Protein AF-A0A917DJQ7-F1 (afdb_monomer)

Radius of gyration: 20.18 Å; Cα contacts (8 Å, |Δi|>4): 95; chains: 1; bounding box: 44×19×58 Å

Organism: NCBI:txid1776957

Sequence (82 aa):
MTHHPIRDLEIWTYLGTHGALAYFEDGNAFPTFFRGTTMAEARDKAEAFRAKVIAENEASFIARTEAAAKAAAKRAAKARAA

Structure (mmCIF, N/CA/C/O backbone):
data_AF-A0A917DJQ7-F1
#
_entry.id   AF-A0A917DJQ7-F1
#
loop_
_atom_site.group_PDB
_atom_site.id
_atom_site.type_symbol
_atom_site.label_atom_id
_atom_site.label_alt_id
_atom_site.label_comp_id
_atom_site.label_asym_id
_atom_site.label_entity_id
_atom_site.label_seq_id
_atom_site.pdbx_PDB_ins_code
_atom_site.Cartn_x
_atom_site.Cartn_y
_atom_site.Cartn_z
_atom_site.occupancy
_atom_site.B_iso_or_equiv
_atom_site.auth_seq_id
_atom_site.auth_comp_id
_atom_site.auth_asym_id
_atom_site.auth_atom_id
_atom_site.pdbx_PDB_model_num
ATOM 1 N N . MET A 1 1 ? 15.129 -1.899 -5.916 1.00 56.81 1 MET A N 1
ATOM 2 C CA . MET A 1 1 ? 13.664 -1.746 -5.811 1.00 56.81 1 MET A CA 1
ATOM 3 C C . MET A 1 1 ? 13.402 -0.355 -5.283 1.00 56.81 1 MET A C 1
ATOM 5 O O . MET A 1 1 ? 14.021 0.016 -4.295 1.00 56.81 1 MET A O 1
ATOM 9 N N . THR A 1 2 ? 12.594 0.442 -5.973 1.00 65.44 2 THR A N 1
ATOM 10 C CA . THR A 1 2 ? 12.167 1.746 -5.457 1.00 65.44 2 THR A CA 1
ATOM 11 C C . THR A 1 2 ? 11.340 1.515 -4.200 1.00 65.44 2 THR A C 1
ATOM 13 O O . THR A 1 2 ? 10.278 0.902 -4.255 1.00 65.44 2 THR A O 1
ATOM 16 N N . HIS A 1 3 ? 11.869 1.936 -3.055 1.00 78.50 3 HIS A N 1
ATOM 17 C CA . HIS A 1 3 ? 11.165 1.868 -1.782 1.00 78.50 3 HIS A CA 1
ATOM 18 C C . HIS A 1 3 ? 9.988 2.847 -1.821 1.00 78.50 3 HIS A C 1
ATOM 20 O O . HIS A 1 3 ? 10.189 4.039 -2.045 1.00 78.50 3 HIS A O 1
ATOM 26 N N . HIS A 1 4 ? 8.757 2.343 -1.701 1.00 83.19 4 HIS A N 1
ATOM 27 C CA . HIS A 1 4 ? 7.566 3.190 -1.758 1.00 83.19 4 HIS A CA 1
ATOM 28 C C . HIS A 1 4 ? 7.335 3.869 -0.396 1.00 83.19 4 HIS A C 1
ATOM 30 O O . HIS A 1 4 ? 7.273 3.151 0.601 1.00 83.19 4 HIS A O 1
ATOM 36 N N . PRO A 1 5 ? 7.112 5.196 -0.328 1.00 86.25 5 PRO A N 1
ATOM 37 C CA . PRO A 1 5 ? 7.034 5.942 0.937 1.00 86.25 5 PRO A CA 1
ATOM 38 C C . PRO A 1 5 ? 5.931 5.447 1.884 1.00 86.25 5 PRO A C 1
ATOM 40 O O . PRO A 1 5 ? 6.113 5.436 3.093 1.00 86.25 5 PRO A O 1
ATOM 43 N N . ILE A 1 6 ? 4.816 4.931 1.346 1.00 89.31 6 ILE A N 1
ATOM 44 C CA . ILE A 1 6 ? 3.720 4.337 2.143 1.00 89.31 6 ILE A CA 1
ATOM 45 C C . ILE A 1 6 ? 4.151 3.161 3.046 1.00 89.31 6 ILE A C 1
ATOM 47 O O . ILE A 1 6 ? 3.393 2.774 3.935 1.00 89.31 6 ILE A O 1
ATOM 51 N N . ARG A 1 7 ? 5.329 2.561 2.802 1.00 89.50 7 ARG A N 1
ATOM 52 C CA . ARG A 1 7 ? 5.886 1.470 3.616 1.00 89.50 7 ARG A CA 1
ATOM 53 C C . ARG A 1 7 ? 6.245 1.926 5.023 1.00 89.50 7 ARG A C 1
ATOM 55 O O . ARG A 1 7 ? 6.036 1.157 5.957 1.00 89.50 7 ARG A O 1
ATOM 62 N N . ASP A 1 8 ? 6.746 3.150 5.143 1.00 89.75 8 ASP A N 1
ATOM 63 C CA . ASP A 1 8 ? 7.320 3.664 6.388 1.00 89.75 8 ASP A CA 1
ATOM 64 C C . ASP A 1 8 ? 6.310 4.464 7.209 1.00 89.75 8 ASP A C 1
ATOM 66 O O . ASP A 1 8 ? 6.539 4.722 8.386 1.00 89.75 8 ASP A O 1
ATOM 70 N N . LEU A 1 9 ? 5.184 4.848 6.603 1.00 90.56 9 LEU A N 1
ATOM 71 C CA . LEU A 1 9 ? 4.151 5.604 7.300 1.00 90.56 9 LEU A CA 1
ATOM 72 C C . LEU A 1 9 ? 3.550 4.763 8.426 1.00 90.56 9 LEU A C 1
ATOM 74 O O . LEU A 1 9 ? 3.264 3.577 8.257 1.00 90.56 9 LEU A O 1
ATOM 78 N N . GLU A 1 10 ? 3.300 5.367 9.577 1.00 93.00 10 GLU A N 1
ATOM 79 C CA . GLU A 1 10 ? 2.552 4.710 10.647 1.00 93.00 10 GLU A CA 1
ATOM 80 C C . GLU A 1 10 ? 1.054 4.666 10.302 1.00 93.00 10 GLU A C 1
ATOM 82 O O . GLU A 1 10 ? 0.558 5.535 9.588 1.00 93.00 10 GLU A O 1
ATOM 87 N N . ILE A 1 11 ? 0.320 3.651 10.769 1.00 93.75 11 ILE A N 1
ATOM 88 C CA . ILE A 1 11 ? -1.147 3.622 10.651 1.00 93.75 11 ILE A CA 1
ATOM 89 C C . ILE A 1 11 ? -1.728 4.040 11.990 1.00 93.75 11 ILE A C 1
ATOM 91 O O . ILE A 1 11 ? -1.645 3.297 12.968 1.00 93.75 11 ILE A O 1
ATOM 95 N N . TRP A 1 12 ? -2.364 5.202 12.002 1.00 94.12 12 TRP A N 1
ATOM 96 C CA . TRP A 1 12 ? -3.094 5.701 13.152 1.00 94.12 12 TRP A CA 1
ATOM 97 C C . TRP A 1 12 ? -4.537 5.236 13.081 1.00 94.12 12 TRP A C 1
ATOM 99 O O . TRP A 1 12 ? -5.145 5.215 12.010 1.00 94.12 12 TRP A O 1
ATOM 109 N N . THR A 1 13 ? -5.088 4.858 14.230 1.00 94.06 13 THR A N 1
ATOM 110 C CA . THR A 1 13 ? -6.483 4.434 14.356 1.00 94.06 13 THR A CA 1
ATOM 111 C C . THR A 1 13 ? -7.197 5.247 15.417 1.00 94.06 13 THR A C 1
ATOM 113 O O . THR A 1 13 ? -6.659 5.473 16.498 1.00 94.06 13 THR A O 1
ATOM 116 N N . TYR A 1 14 ? -8.438 5.614 15.135 1.00 93.44 14 TYR A N 1
ATOM 117 C CA . TYR A 1 14 ? -9.322 6.319 16.050 1.00 93.44 14 TYR A CA 1
ATOM 118 C C . TYR A 1 14 ? -10.666 5.594 16.126 1.00 93.44 14 TYR A C 1
ATOM 120 O O . TYR A 1 14 ? -11.230 5.233 15.095 1.00 93.44 14 TYR A O 1
ATOM 128 N N . LEU A 1 15 ? -11.192 5.394 17.337 1.00 95.50 15 LEU A N 1
ATOM 129 C CA . LEU A 1 15 ? -12.546 4.888 17.559 1.00 95.50 15 LEU A CA 1
ATOM 130 C C . LEU A 1 15 ? -13.457 6.049 17.962 1.00 95.50 15 LEU A C 1
ATOM 132 O O . LEU A 1 15 ? -13.225 6.701 18.977 1.00 95.50 15 LEU A O 1
ATOM 136 N N . GLY A 1 16 ? -14.498 6.285 17.172 1.00 92.19 16 GLY A N 1
ATOM 137 C CA . GLY A 1 16 ? -15.537 7.270 17.445 1.00 92.19 16 GLY A CA 1
ATOM 138 C C . GLY A 1 16 ? -16.899 6.626 17.699 1.00 92.19 16 GLY A C 1
ATOM 139 O O . GLY A 1 16 ? -17.064 5.407 17.693 1.00 92.19 16 GLY A O 1
ATOM 140 N N . THR A 1 17 ? -17.915 7.471 17.865 1.00 91.94 17 THR A N 1
ATOM 141 C CA . THR A 1 17 ? -19.312 7.065 18.109 1.00 91.94 17 THR A CA 1
ATOM 142 C C . THR A 1 17 ? -19.940 6.269 16.963 1.00 91.94 17 THR A C 1
ATOM 144 O O . THR A 1 17 ? -20.881 5.515 17.185 1.00 91.94 17 THR A O 1
ATOM 147 N N . HIS A 1 18 ? -19.428 6.426 15.741 1.00 90.06 18 HIS A N 1
ATOM 148 C CA . HIS A 1 18 ? -19.950 5.785 14.529 1.00 90.06 18 HIS A CA 1
ATOM 149 C C . HIS A 1 18 ? -19.068 4.638 14.011 1.00 90.06 18 HIS A C 1
ATOM 151 O O . HIS A 1 18 ? -19.260 4.180 12.885 1.00 90.06 18 HIS A O 1
ATOM 157 N N . GLY A 1 19 ? -18.099 4.187 14.810 1.00 94.00 19 GLY A N 1
ATOM 158 C CA . GLY A 1 19 ? -17.132 3.159 14.432 1.00 94.00 19 GLY A CA 1
ATOM 159 C C . GLY A 1 19 ? -15.706 3.693 14.417 1.00 94.00 19 GLY A C 1
ATOM 160 O O . GLY A 1 19 ? -15.395 4.715 15.027 1.00 94.00 19 GLY A O 1
ATOM 161 N N . 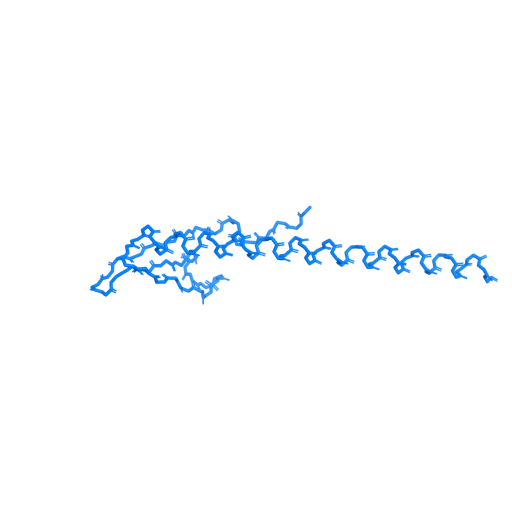ALA A 1 20 ? -14.823 2.983 13.730 1.00 96.06 20 ALA A N 1
ATOM 162 C CA . ALA A 1 20 ? -13.403 3.270 13.692 1.00 96.06 20 ALA A CA 1
ATOM 163 C C . ALA A 1 20 ? -12.945 3.855 12.354 1.00 96.06 20 ALA A C 1
ATOM 165 O O . ALA A 1 20 ? -13.502 3.578 11.288 1.00 96.06 20 ALA A O 1
ATOM 166 N N . LEU A 1 21 ? -11.879 4.637 12.433 1.00 94.75 21 LEU A N 1
ATOM 167 C CA . LEU A 1 21 ? -11.183 5.263 11.325 1.00 94.75 21 LEU A CA 1
ATOM 168 C C . LEU A 1 21 ? -9.701 4.883 11.405 1.00 94.75 21 LEU A C 1
ATOM 170 O O . LEU A 1 21 ? -9.137 4.882 12.496 1.00 94.75 21 LEU A O 1
ATOM 174 N N . ALA A 1 22 ? -9.069 4.604 10.272 1.00 95.19 22 ALA A N 1
ATOM 175 C CA . ALA A 1 22 ? -7.625 4.465 10.152 1.00 95.19 22 ALA A CA 1
ATOM 176 C C . ALA A 1 22 ? -7.086 5.363 9.036 1.00 95.19 22 ALA A C 1
ATOM 178 O O . ALA A 1 22 ? -7.781 5.601 8.044 1.00 95.19 22 ALA A O 1
ATOM 179 N N . TYR A 1 23 ? -5.868 5.867 9.196 1.00 93.38 23 TYR A N 1
ATOM 180 C CA . TYR A 1 23 ? -5.186 6.733 8.232 1.00 93.38 23 TYR A CA 1
ATOM 181 C C . TYR A 1 23 ? -3.667 6.615 8.381 1.00 93.38 23 TYR A C 1
ATOM 183 O O . TYR A 1 23 ? -3.173 6.080 9.374 1.00 93.38 23 TYR A O 1
ATOM 191 N N . PHE A 1 24 ? -2.927 7.070 7.370 1.00 93.12 24 PHE A N 1
ATOM 192 C CA . PHE A 1 24 ? -1.466 7.030 7.378 1.00 93.12 24 PHE A CA 1
ATOM 193 C C . PHE A 1 24 ? -0.885 8.323 7.954 1.00 93.12 24 PHE A C 1
ATOM 195 O O . PHE A 1 24 ? -1.202 9.402 7.457 1.00 93.12 24 PHE A O 1
ATOM 202 N N . GLU A 1 25 ? -0.012 8.188 8.952 1.00 88.00 25 GLU A N 1
ATOM 203 C CA . GLU A 1 25 ? 0.676 9.279 9.651 1.00 88.00 25 GLU A CA 1
ATOM 204 C C . GLU A 1 25 ? -0.303 10.380 10.098 1.00 88.00 25 GLU A C 1
ATOM 206 O O . GLU A 1 25 ? -1.241 10.094 10.835 1.00 88.00 25 GLU A O 1
ATOM 211 N N . ASP A 1 26 ? -0.124 11.619 9.647 1.00 78.88 26 ASP A N 1
ATOM 212 C CA . ASP A 1 26 ? -0.984 12.768 9.940 1.00 78.88 26 ASP A CA 1
ATOM 213 C C . ASP A 1 26 ? -2.117 12.956 8.909 1.00 78.88 26 ASP A C 1
ATOM 215 O O . ASP A 1 26 ? -2.916 13.886 9.014 1.00 78.88 26 ASP A O 1
ATOM 219 N N . GLY A 1 27 ? -2.198 12.078 7.905 1.00 73.44 27 GLY A N 1
ATOM 220 C CA . GLY A 1 27 ? -3.136 12.171 6.788 1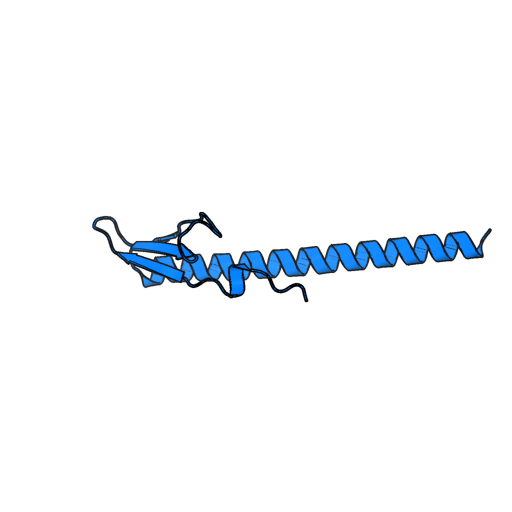.00 73.44 27 GLY A CA 1
ATOM 221 C C . GLY A 1 27 ? -2.722 13.145 5.677 1.00 73.44 27 GLY A C 1
ATOM 222 O O . GLY A 1 27 ? -3.419 13.205 4.665 1.00 73.44 27 GLY A O 1
ATOM 223 N N . ASN A 1 28 ? -1.602 13.868 5.797 1.00 74.56 28 ASN A N 1
ATOM 224 C CA . ASN A 1 28 ? -1.119 14.782 4.754 1.00 74.56 28 ASN A CA 1
ATOM 225 C C . ASN A 1 28 ? -0.310 14.050 3.681 1.00 74.56 28 ASN A C 1
ATOM 227 O O . ASN A 1 28 ? -0.459 14.335 2.493 1.00 74.56 28 ASN A O 1
ATOM 231 N N . ALA A 1 29 ? 0.521 13.082 4.083 1.00 74.12 29 ALA A N 1
ATOM 232 C CA . ALA A 1 29 ? 1.322 12.295 3.144 1.00 74.12 29 ALA A CA 1
ATOM 233 C C . ALA A 1 29 ? 0.445 11.412 2.238 1.00 74.12 29 ALA A C 1
ATOM 235 O O . ALA A 1 29 ? 0.708 11.275 1.043 1.00 74.12 29 ALA A O 1
ATOM 236 N N . PHE A 1 30 ? -0.616 10.831 2.807 1.00 80.94 30 PHE A N 1
ATOM 237 C CA . PHE A 1 30 ? -1.612 10.027 2.102 1.00 80.94 30 PHE A CA 1
ATOM 238 C C . PHE A 1 30 ? -3.011 10.324 2.668 1.00 80.94 30 PHE A C 1
ATOM 240 O O . PHE A 1 30 ? -3.405 9.691 3.650 1.00 80.94 30 PHE A O 1
ATOM 247 N N . PRO A 1 31 ? -3.793 11.232 2.044 1.00 84.31 31 PRO A N 1
ATOM 248 C CA . PRO A 1 31 ? -5.118 11.644 2.521 1.00 84.31 31 PRO A CA 1
ATOM 249 C C . PRO A 1 31 ? -6.189 10.593 2.194 1.00 84.31 31 PRO A C 1
ATOM 251 O O . PRO A 1 31 ? -7.176 10.852 1.508 1.00 84.31 31 PRO A O 1
ATOM 254 N N . THR A 1 32 ? -5.963 9.359 2.640 1.00 88.88 32 THR A N 1
ATOM 255 C CA . THR A 1 32 ? -6.885 8.233 2.491 1.00 88.88 32 THR A CA 1
ATOM 256 C C . THR A 1 32 ? -7.301 7.753 3.870 1.00 88.88 32 THR A C 1
ATOM 258 O O . THR A 1 32 ? -6.460 7.431 4.708 1.00 88.88 32 THR A O 1
ATOM 261 N N . PHE A 1 33 ? -8.612 7.688 4.086 1.00 92.12 33 PHE A N 1
ATOM 262 C CA . PHE A 1 33 ? -9.204 7.263 5.346 1.00 92.12 33 PHE A CA 1
ATOM 263 C C . PHE A 1 33 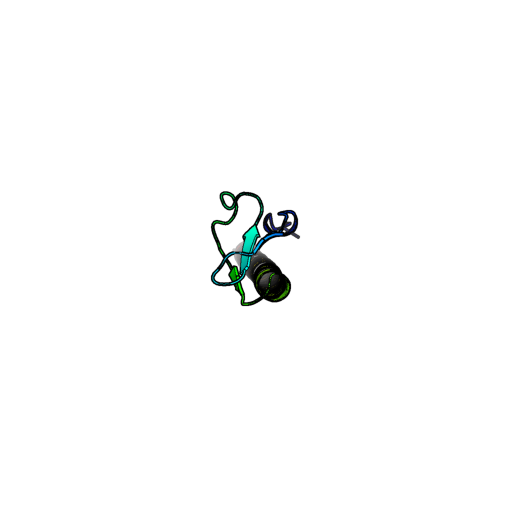? -9.938 5.941 5.161 1.00 92.12 33 PHE A C 1
ATOM 265 O O . PHE A 1 33 ? -10.719 5.772 4.222 1.00 92.12 33 PHE A O 1
ATOM 272 N N . PHE A 1 34 ? -9.737 5.023 6.096 1.00 94.56 34 PHE A N 1
ATOM 273 C CA . PHE A 1 34 ? -10.343 3.699 6.088 1.00 94.56 34 PHE A CA 1
ATOM 274 C C . PHE A 1 34 ? -11.326 3.599 7.241 1.00 94.56 34 PHE A C 1
ATOM 276 O O . PHE A 1 34 ? -10.972 3.850 8.387 1.00 94.56 34 PHE A O 1
ATOM 283 N N . ARG A 1 35 ? -12.578 3.252 6.944 1.00 95.81 35 ARG A N 1
ATOM 284 C CA . ARG A 1 35 ? -13.624 3.088 7.959 1.00 95.81 35 ARG A CA 1
ATOM 285 C C . ARG A 1 35 ? -13.826 1.615 8.286 1.00 95.81 35 ARG A C 1
ATOM 287 O O . ARG A 1 35 ? -13.827 0.775 7.382 1.00 95.81 35 ARG A O 1
ATOM 294 N N . GLY A 1 36 ? -14.065 1.319 9.554 1.00 94.75 36 GLY A N 1
ATOM 295 C CA . GLY A 1 36 ? -14.419 -0.007 10.053 1.00 94.75 36 GLY A CA 1
ATOM 296 C C . GLY A 1 36 ? -15.395 0.091 11.219 1.00 94.75 36 GLY A C 1
ATOM 297 O O . GLY A 1 36 ? -15.593 1.160 11.792 1.00 94.75 36 GLY A O 1
ATOM 298 N N . THR A 1 37 ? -16.015 -1.022 11.581 1.00 95.25 37 THR A N 1
ATOM 299 C CA . THR A 1 37 ? -16.807 -1.126 12.817 1.00 95.25 37 THR A CA 1
ATOM 300 C C . THR A 1 37 ? -15.910 -1.190 14.052 1.00 95.25 37 THR A C 1
ATOM 302 O O . THR A 1 37 ? -16.273 -0.681 15.109 1.00 95.25 37 THR A O 1
ATOM 305 N N . THR A 1 38 ? -14.704 -1.745 13.901 1.00 96.75 38 THR A N 1
ATOM 306 C CA . THR A 1 38 ? -13.675 -1.844 14.942 1.00 96.75 38 THR A CA 1
ATOM 307 C C . THR A 1 38 ? -12.359 -1.229 14.472 1.00 96.75 38 THR A C 1
ATOM 309 O O . THR A 1 38 ? -12.112 -1.113 13.269 1.00 96.75 38 THR A O 1
ATOM 312 N N . MET A 1 39 ? -11.488 -0.852 15.415 1.00 95.81 39 MET A N 1
ATOM 313 C CA . MET A 1 39 ? -10.152 -0.336 15.078 1.00 95.81 39 MET A CA 1
ATOM 314 C C . MET A 1 39 ? -9.327 -1.353 14.290 1.00 95.81 39 MET A C 1
ATOM 316 O O . MET A 1 39 ? -8.631 -0.965 13.358 1.00 95.81 39 MET A O 1
ATOM 320 N N . ALA A 1 40 ? -9.452 -2.641 14.628 1.00 96.19 40 ALA A N 1
ATOM 321 C CA . ALA A 1 40 ? -8.807 -3.725 13.897 1.00 96.19 40 ALA A CA 1
ATOM 322 C C . ALA A 1 40 ? -9.266 -3.748 12.433 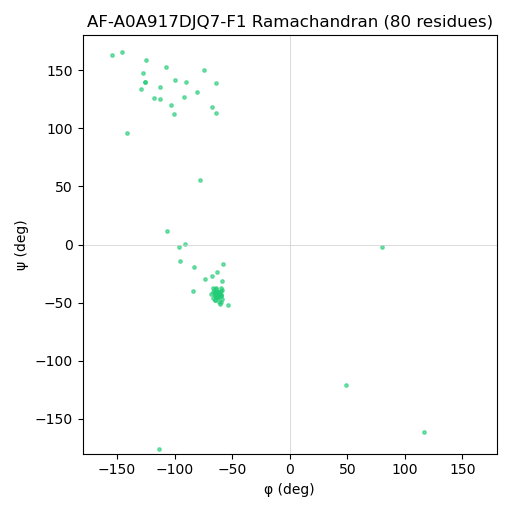1.00 96.19 40 ALA A C 1
ATOM 324 O O . ALA A 1 40 ? -8.440 -3.668 11.538 1.00 96.19 40 ALA A O 1
ATOM 325 N N . GLU A 1 41 ? -10.576 -3.708 12.177 1.00 95.88 41 GLU A N 1
ATOM 326 C CA . GLU A 1 41 ? -11.101 -3.715 10.806 1.00 95.88 41 GLU A CA 1
ATOM 327 C C . GLU A 1 41 ? -10.647 -2.490 9.990 1.00 95.88 41 GLU A C 1
ATOM 329 O O . GLU A 1 41 ? -10.318 -2.601 8.807 1.00 95.88 41 GLU A O 1
ATOM 334 N N . ALA A 1 42 ? -10.630 -1.304 10.608 1.00 96.50 42 ALA A N 1
ATOM 335 C CA . ALA A 1 42 ? -10.154 -0.090 9.947 1.00 96.50 42 ALA A CA 1
ATOM 336 C C . ALA A 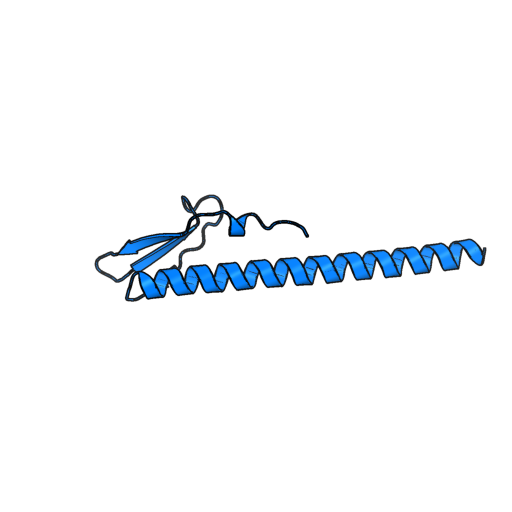1 42 ? -8.653 -0.185 9.617 1.00 96.50 42 ALA A C 1
ATOM 338 O O . ALA A 1 42 ? -8.239 0.185 8.516 1.00 96.50 42 ALA A O 1
ATOM 339 N N . ARG A 1 43 ? -7.856 -0.726 10.546 1.00 96.19 43 ARG A N 1
ATOM 340 C CA . ARG A 1 43 ? -6.423 -0.966 10.362 1.00 96.19 43 ARG A CA 1
ATOM 341 C C . ARG A 1 43 ? -6.152 -1.997 9.272 1.00 96.19 43 ARG A C 1
ATOM 343 O O . ARG A 1 43 ? -5.357 -1.713 8.384 1.00 96.19 43 ARG A O 1
ATOM 350 N N . ASP A 1 44 ? -6.847 -3.130 9.281 1.00 97.06 44 ASP A N 1
ATOM 351 C CA . ASP A 1 44 ? -6.682 -4.196 8.288 1.00 97.06 44 ASP A CA 1
ATOM 352 C C . ASP A 1 44 ? -6.960 -3.679 6.871 1.00 97.06 44 ASP A C 1
ATOM 354 O O . ASP A 1 44 ? -6.233 -3.987 5.926 1.00 97.06 44 ASP A O 1
ATOM 358 N N . LYS A 1 45 ? -7.973 -2.816 6.715 1.00 96.25 45 LYS A N 1
ATOM 359 C CA . LYS A 1 45 ? -8.257 -2.134 5.442 1.00 96.25 45 LYS A CA 1
ATOM 360 C C . LYS A 1 45 ? -7.113 -1.219 5.004 1.00 96.25 45 LYS A C 1
ATOM 362 O O . LYS A 1 45 ? -6.767 -1.212 3.820 1.00 96.25 45 LYS A O 1
ATOM 367 N N . ALA A 1 46 ? -6.522 -0.467 5.932 1.00 95.00 46 ALA A N 1
ATOM 368 C CA . ALA A 1 46 ? -5.364 0.376 5.648 1.00 95.00 46 ALA A CA 1
ATOM 369 C C . ALA A 1 46 ? -4.131 -0.464 5.260 1.00 95.00 46 ALA A C 1
ATOM 371 O O . ALA A 1 46 ? -3.458 -0.158 4.275 1.00 95.00 46 ALA A O 1
ATOM 372 N N . GLU A 1 47 ? -3.864 -1.564 5.968 1.00 95.50 47 GLU A N 1
ATOM 373 C CA . GLU A 1 47 ? -2.761 -2.485 5.658 1.00 95.50 47 GLU A CA 1
ATOM 374 C C . GLU A 1 47 ? -2.955 -3.181 4.301 1.00 95.50 47 GLU A C 1
ATOM 376 O O . GLU A 1 47 ? -2.022 -3.241 3.494 1.00 95.50 47 GLU A O 1
ATOM 381 N N . ALA A 1 48 ? -4.177 -3.618 3.984 1.00 95.94 48 ALA A N 1
ATOM 382 C CA . ALA A 1 48 ? -4.508 -4.194 2.682 1.00 95.94 48 ALA A CA 1
ATOM 383 C C . ALA A 1 48 ? -4.294 -3.188 1.540 1.00 95.94 48 ALA A C 1
ATOM 385 O O . ALA A 1 48 ? -3.735 -3.531 0.493 1.00 95.94 48 ALA A O 1
ATOM 386 N N . PHE A 1 49 ? -4.689 -1.928 1.746 1.00 94.38 49 PHE A N 1
ATOM 387 C CA . PHE A 1 49 ? -4.432 -0.862 0.782 1.00 94.38 49 PHE A CA 1
ATOM 388 C C . PHE A 1 49 ? -2.932 -0.611 0.596 1.00 94.38 49 PHE A C 1
ATOM 390 O O . PHE A 1 49 ? -2.464 -0.544 -0.541 1.00 94.38 49 PHE A O 1
ATOM 397 N N . ARG A 1 50 ? -2.161 -0.540 1.691 1.00 93.62 50 ARG A N 1
ATOM 398 C CA . ARG A 1 50 ? -0.696 -0.419 1.646 1.00 93.62 50 ARG A CA 1
ATOM 399 C C . ARG A 1 50 ? -0.077 -1.528 0.800 1.00 93.62 50 ARG A C 1
ATOM 401 O O . ARG A 1 50 ? 0.700 -1.233 -0.106 1.00 93.62 50 ARG A O 1
ATOM 408 N N . ALA A 1 51 ? -0.424 -2.783 1.079 1.00 93.94 51 ALA A N 1
ATOM 409 C CA . ALA A 1 51 ? 0.111 -3.934 0.357 1.00 93.94 51 ALA A CA 1
ATOM 410 C C . ALA A 1 51 ? -0.213 -3.860 -1.143 1.00 93.94 51 ALA A C 1
ATOM 412 O O . ALA A 1 51 ? 0.672 -4.053 -1.979 1.00 93.94 51 ALA A O 1
ATOM 413 N N . LYS A 1 52 ? -1.456 -3.497 -1.484 1.00 93.50 52 LYS A N 1
ATOM 414 C CA . LYS A 1 52 ? -1.896 -3.321 -2.871 1.00 93.50 52 LYS A CA 1
ATOM 415 C C . LYS A 1 52 ? -1.095 -2.240 -3.602 1.00 93.50 52 LYS A C 1
ATOM 417 O O . LYS A 1 52 ? -0.567 -2.509 -4.676 1.00 93.50 52 LYS A O 1
ATOM 422 N N . VAL A 1 53 ? -0.965 -1.047 -3.019 1.00 91.56 53 VAL A N 1
ATOM 423 C CA . VAL A 1 53 ? -0.242 0.081 -3.639 1.00 91.56 53 VAL A CA 1
ATOM 424 C C . VAL A 1 53 ? 1.228 -0.261 -3.869 1.00 91.56 53 VAL A C 1
ATOM 426 O O . VAL A 1 53 ? 1.787 0.050 -4.920 1.00 91.56 53 VAL A O 1
ATOM 429 N N . ILE A 1 54 ? 1.855 -0.932 -2.903 1.00 91.12 54 ILE A N 1
ATOM 430 C CA . ILE A 1 54 ? 3.237 -1.394 -3.035 1.00 91.12 54 ILE A CA 1
ATOM 431 C C . ILE A 1 54 ? 3.365 -2.372 -4.207 1.00 91.12 54 ILE A C 1
ATOM 433 O O . ILE A 1 54 ? 4.235 -2.183 -5.056 1.00 91.12 54 ILE A O 1
ATOM 437 N N . ALA A 1 55 ? 2.492 -3.379 -4.276 1.00 91.06 55 ALA A N 1
ATOM 438 C CA . ALA A 1 55 ? 2.523 -4.377 -5.341 1.00 91.06 55 ALA A CA 1
ATOM 439 C C . ALA A 1 55 ? 2.291 -3.750 -6.727 1.00 91.06 55 ALA A C 1
ATOM 441 O O . ALA A 1 55 ? 3.006 -4.060 -7.680 1.00 91.06 55 ALA A O 1
ATOM 442 N N . GLU A 1 56 ? 1.340 -2.820 -6.844 1.00 90.12 56 GLU A N 1
ATOM 443 C CA . GLU A 1 56 ? 1.069 -2.090 -8.088 1.00 90.12 56 GLU A CA 1
ATOM 444 C C . GLU A 1 56 ? 2.254 -1.213 -8.517 1.00 90.12 56 GLU A C 1
ATOM 446 O O . GLU A 1 56 ? 2.566 -1.128 -9.712 1.00 90.12 56 GLU A O 1
ATOM 451 N N . ASN A 1 57 ? 2.951 -0.587 -7.562 1.00 88.69 57 ASN A N 1
ATOM 452 C CA . ASN A 1 57 ? 4.153 0.193 -7.847 1.00 88.69 57 ASN A CA 1
ATOM 453 C C . ASN A 1 57 ? 5.297 -0.696 -8.349 1.00 88.69 57 ASN A C 1
ATOM 455 O O . A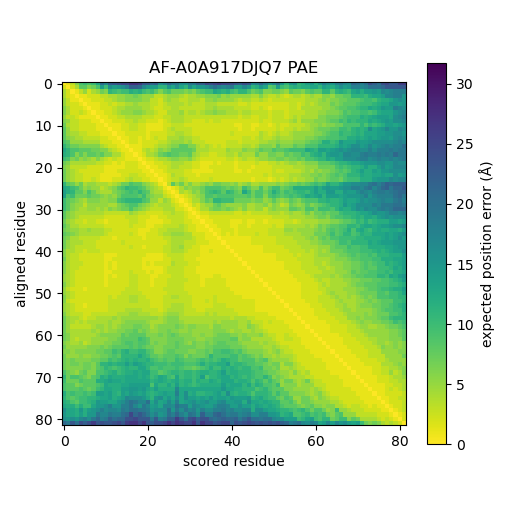SN A 1 57 ? 5.925 -0.372 -9.359 1.00 88.69 57 ASN A O 1
ATOM 459 N N . GLU A 1 58 ? 5.534 -1.831 -7.690 1.00 88.44 58 GLU A N 1
ATOM 460 C CA . GLU A 1 58 ? 6.567 -2.789 -8.091 1.00 88.44 58 GLU A CA 1
ATOM 461 C C . GLU A 1 58 ? 6.284 -3.371 -9.480 1.00 88.44 58 GLU A C 1
ATOM 463 O O . GLU A 1 58 ? 7.171 -3.368 -10.337 1.00 88.44 58 GLU A O 1
ATOM 468 N N . ALA A 1 59 ? 5.038 -3.770 -9.751 1.00 86.94 59 ALA A N 1
ATOM 469 C CA . ALA A 1 59 ? 4.620 -4.237 -11.072 1.00 86.94 59 ALA A CA 1
ATOM 470 C C . ALA A 1 59 ? 4.813 -3.155 -12.149 1.00 86.94 59 ALA A C 1
ATOM 472 O O . ALA A 1 59 ? 5.349 -3.423 -13.227 1.00 86.94 59 ALA A O 1
ATOM 473 N N . SER A 1 60 ? 4.440 -1.908 -11.843 1.00 87.00 60 SER A N 1
ATOM 474 C CA . SER A 1 60 ? 4.625 -0.771 -12.753 1.00 87.00 60 SER A CA 1
ATOM 475 C C . SER A 1 60 ? 6.102 -0.476 -13.023 1.00 87.00 60 SER A C 1
ATOM 477 O O . SER A 1 60 ? 6.472 -0.143 -14.152 1.00 87.00 60 SER A O 1
ATOM 479 N N . PHE A 1 61 ? 6.959 -0.595 -12.007 1.00 85.06 61 PHE A N 1
ATOM 480 C CA . PHE A 1 61 ? 8.400 -0.414 -12.149 1.00 85.06 61 PHE A CA 1
ATOM 481 C C . PHE A 1 61 ? 9.006 -1.486 -13.061 1.00 85.06 61 PHE A C 1
ATOM 483 O O . PHE A 1 61 ? 9.726 -1.135 -13.996 1.00 85.06 61 PHE A O 1
ATOM 490 N N . ILE A 1 62 ? 8.659 -2.760 -12.844 1.00 85.88 62 ILE A N 1
ATOM 491 C CA . ILE A 1 62 ? 9.108 -3.889 -13.677 1.00 85.88 62 ILE A CA 1
ATOM 492 C C . ILE A 1 62 ? 8.671 -3.692 -15.135 1.00 85.88 62 ILE A C 1
ATOM 494 O O . ILE A 1 62 ? 9.486 -3.787 -16.051 1.00 85.88 62 ILE A O 1
ATOM 498 N N . ALA A 1 63 ? 7.410 -3.325 -15.369 1.00 88.12 63 ALA A N 1
ATOM 499 C CA . ALA A 1 63 ? 6.915 -3.083 -16.723 1.00 88.12 63 ALA A CA 1
ATOM 500 C C . ALA A 1 63 ? 7.696 -1.963 -17.440 1.00 88.12 63 ALA A C 1
ATOM 502 O O . ALA A 1 63 ? 8.021 -2.072 -18.627 1.00 88.12 63 ALA A O 1
ATOM 503 N N . ARG A 1 64 ? 8.041 -0.885 -16.720 1.00 87.69 64 ARG A N 1
ATOM 504 C CA . ARG A 1 64 ? 8.830 0.231 -17.267 1.00 87.69 64 ARG A CA 1
ATOM 505 C C . ARG A 1 64 ? 10.271 -0.170 -17.568 1.00 87.69 64 ARG A C 1
ATOM 507 O O . ARG A 1 64 ? 10.784 0.213 -18.621 1.00 87.69 64 ARG A O 1
ATOM 514 N N . THR A 1 65 ? 10.925 -0.924 -16.685 1.00 88.31 65 THR A N 1
ATOM 515 C CA . THR A 1 65 ? 12.306 -1.378 -16.910 1.00 88.31 65 THR A CA 1
ATOM 516 C C . T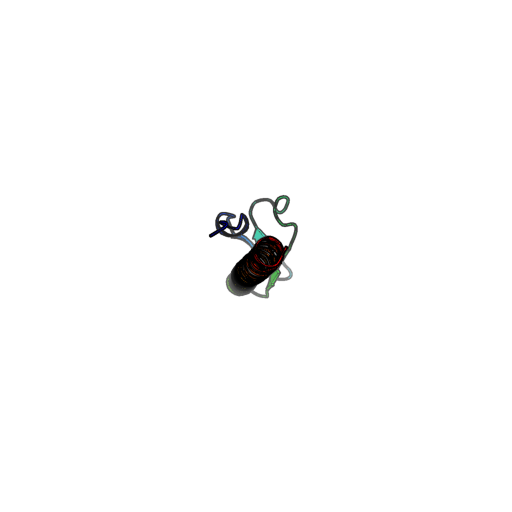HR A 1 65 ? 12.390 -2.356 -18.077 1.00 88.31 65 THR A C 1
ATOM 518 O O . THR A 1 65 ? 13.273 -2.210 -18.923 1.00 88.31 65 THR A O 1
ATOM 521 N N . GLU A 1 66 ? 11.437 -3.280 -18.206 1.00 90.19 66 GLU A N 1
ATOM 522 C CA . GLU A 1 66 ? 11.358 -4.184 -19.358 1.00 90.19 66 GLU A CA 1
ATOM 523 C C . GLU A 1 66 ? 11.114 -3.435 -20.673 1.00 90.19 66 GLU A C 1
ATOM 525 O O . GLU A 1 66 ? 11.772 -3.710 -21.682 1.00 90.19 66 GLU A O 1
ATOM 530 N N . ALA A 1 67 ? 10.197 -2.463 -20.680 1.00 88.75 67 ALA A N 1
ATOM 531 C CA . ALA A 1 67 ? 9.939 -1.636 -21.855 1.00 88.75 67 ALA A CA 1
ATOM 532 C C . ALA A 1 67 ? 11.182 -0.827 -22.263 1.00 88.75 67 ALA A C 1
ATOM 534 O O . ALA A 1 67 ? 11.522 -0.766 -23.449 1.00 88.75 67 ALA A O 1
ATOM 535 N N . ALA A 1 68 ? 11.900 -0.258 -21.289 1.00 89.88 68 ALA A N 1
ATOM 536 C CA . ALA A 1 68 ? 13.145 0.466 -21.524 1.00 89.88 68 ALA A CA 1
ATOM 537 C C . ALA A 1 68 ? 14.247 -0.450 -22.085 1.00 89.88 68 ALA A C 1
ATOM 539 O O . ALA A 1 68 ? 14.908 -0.080 -23.058 1.00 89.88 68 ALA A O 1
ATOM 540 N N . ALA A 1 69 ? 14.402 -1.661 -21.543 1.00 91.06 69 ALA A N 1
ATOM 541 C CA . ALA A 1 69 ? 15.366 -2.647 -22.032 1.00 91.06 69 ALA A CA 1
ATOM 542 C C . ALA A 1 69 ? 15.056 -3.087 -23.474 1.00 91.06 69 ALA A C 1
ATOM 544 O O . ALA A 1 69 ? 15.949 -3.096 -24.326 1.00 91.06 69 ALA A O 1
ATOM 545 N N . LYS A 1 70 ? 13.782 -3.363 -23.790 1.00 90.06 70 LYS A N 1
ATOM 546 C CA . LYS A 1 70 ? 13.337 -3.682 -25.160 1.00 90.06 70 LYS A CA 1
ATOM 547 C C . LYS A 1 70 ? 13.610 -2.526 -26.126 1.00 90.06 70 LYS A C 1
ATOM 549 O O . LYS A 1 70 ? 14.099 -2.747 -27.236 1.00 90.06 70 LYS A O 1
ATOM 554 N N . ALA A 1 71 ? 13.341 -1.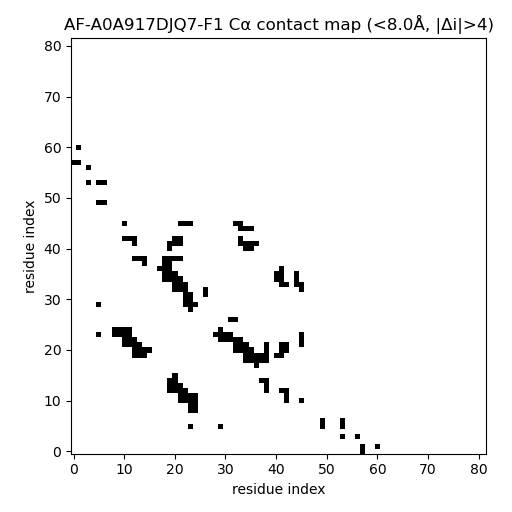288 -25.709 1.00 88.62 71 ALA A N 1
ATOM 555 C CA . ALA A 1 71 ? 13.631 -0.104 -26.513 1.00 88.62 71 ALA A CA 1
ATOM 556 C C . ALA A 1 71 ? 15.141 0.080 -26.749 1.00 88.62 71 ALA A C 1
ATOM 558 O O . ALA A 1 71 ? 15.550 0.383 -27.873 1.00 88.62 71 ALA A O 1
ATOM 559 N N . ALA A 1 72 ? 15.973 -0.143 -25.727 1.00 89.81 72 ALA A N 1
ATOM 560 C CA . ALA A 1 72 ? 17.429 -0.089 -25.838 1.00 89.81 72 ALA A CA 1
ATOM 561 C C . ALA A 1 72 ? 17.966 -1.156 -26.806 1.00 89.81 72 ALA A C 1
ATOM 563 O O . ALA A 1 72 ? 18.735 -0.825 -27.710 1.00 89.81 72 ALA A O 1
ATOM 564 N N . ALA A 1 73 ? 17.492 -2.402 -26.697 1.00 89.12 73 ALA A N 1
ATOM 565 C CA . ALA A 1 73 ? 17.864 -3.487 -27.605 1.00 89.12 73 ALA A CA 1
ATOM 566 C C . ALA A 1 73 ? 17.488 -3.176 -29.065 1.00 89.12 73 ALA A C 1
ATOM 568 O O . ALA A 1 73 ? 18.310 -3.346 -29.966 1.00 89.12 73 ALA A O 1
ATOM 569 N N . LYS A 1 74 ? 16.283 -2.636 -29.306 1.00 90.25 74 LYS A N 1
ATOM 570 C CA . LYS A 1 74 ? 15.842 -2.229 -30.652 1.00 90.25 74 LYS A CA 1
ATOM 571 C C . LYS A 1 74 ? 16.716 -1.115 -31.237 1.00 90.25 74 LYS A C 1
ATOM 573 O O . LYS A 1 74 ? 17.046 -1.157 -32.422 1.00 90.25 74 LYS A O 1
ATOM 578 N N . ARG A 1 75 ? 17.109 -0.127 -30.422 1.00 89.19 75 ARG A N 1
ATOM 579 C CA . ARG A 1 75 ? 18.028 0.947 -30.844 1.00 89.19 75 ARG A CA 1
ATOM 580 C C . ARG A 1 75 ? 19.417 0.401 -31.174 1.00 89.19 75 ARG A C 1
ATOM 582 O O . ARG A 1 75 ? 19.954 0.759 -32.215 1.00 89.19 75 ARG A O 1
ATOM 589 N N . ALA A 1 76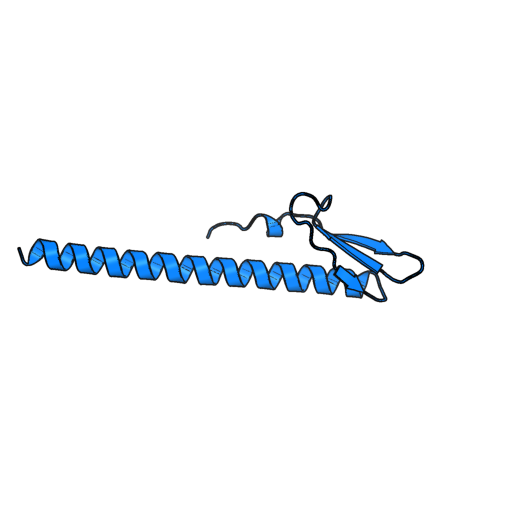 ? 19.958 -0.489 -30.343 1.00 87.12 76 ALA A N 1
ATOM 590 C CA . ALA A 1 76 ? 21.259 -1.113 -30.577 1.00 87.12 76 ALA A CA 1
ATOM 591 C C . ALA A 1 76 ? 21.272 -1.975 -31.853 1.00 87.12 76 ALA A C 1
ATOM 593 O O . ALA A 1 76 ? 22.214 -1.892 -32.636 1.00 87.12 76 ALA A O 1
ATOM 594 N N . ALA A 1 77 ? 20.212 -2.750 -32.105 1.00 85.94 77 ALA A N 1
ATOM 595 C CA . ALA A 1 77 ? 20.069 -3.530 -33.336 1.00 85.94 77 ALA A CA 1
ATOM 596 C C . ALA A 1 77 ? 19.991 -2.630 -34.579 1.00 85.94 77 ALA A C 1
ATOM 598 O O . ALA A 1 77 ? 20.672 -2.893 -35.566 1.00 85.94 77 ALA A O 1
ATOM 599 N N . LYS A 1 78 ? 19.225 -1.529 -34.512 1.00 86.69 78 LYS A N 1
ATOM 600 C CA . LYS A 1 78 ? 19.160 -0.540 -35.599 1.00 86.69 78 LYS A CA 1
ATOM 601 C C . LYS A 1 78 ? 20.517 0.124 -35.852 1.00 86.69 78 LYS A C 1
ATOM 603 O O . LYS A 1 78 ? 20.880 0.300 -37.003 1.00 86.69 78 LYS A O 1
ATOM 608 N N . ALA A 1 79 ? 21.256 0.468 -34.797 1.00 81.88 79 ALA A N 1
ATOM 609 C CA . ALA A 1 79 ? 22.575 1.091 -34.909 1.00 81.88 79 ALA A CA 1
ATOM 610 C C . ALA A 1 79 ? 23.648 0.155 -35.490 1.00 81.88 79 ALA A C 1
ATOM 612 O O . ALA A 1 79 ? 24.602 0.641 -36.074 1.00 81.88 79 ALA A O 1
ATOM 613 N N . ARG A 1 80 ? 23.509 -1.170 -35.335 1.00 76.88 80 ARG A N 1
ATOM 614 C CA . ARG A 1 80 ? 24.416 -2.162 -35.945 1.00 76.88 80 ARG A CA 1
ATOM 615 C C . ARG A 1 80 ? 24.081 -2.497 -37.400 1.00 76.88 80 ARG A C 1
ATOM 617 O O . ARG A 1 80 ? 24.907 -3.092 -38.078 1.00 76.88 80 ARG A O 1
ATOM 624 N N . ALA A 1 81 ? 22.858 -2.205 -37.837 1.00 75.94 81 ALA A N 1
ATOM 625 C CA . ALA A 1 81 ? 22.378 -2.478 -39.191 1.00 75.94 81 ALA A CA 1
ATOM 626 C C . ALA A 1 81 ? 22.494 -1.263 -40.133 1.00 75.94 81 ALA A C 1
ATOM 628 O O . ALA A 1 81 ? 22.105 -1.368 -41.294 1.00 75.94 81 ALA A O 1
ATOM 629 N N . ALA A 1 82 ? 22.969 -0.126 -39.618 1.00 64.62 82 ALA A N 1
ATOM 630 C CA . ALA A 1 82 ? 23.288 1.094 -40.355 1.00 64.62 82 ALA A CA 1
ATOM 631 C C . ALA A 1 82 ? 24.810 1.235 -40.458 1.00 64.62 82 ALA A C 1
ATOM 633 O O . ALA A 1 82 ? 25.264 1.754 -41.498 1.00 64.62 82 ALA A O 1
#

Mean predicted aligned error: 6.46 Å

Foldseek 3Di:
DPDDPLVPWDWDKDADPQAIKIATHPCPVPVDIAGDNYRVNRVVVSVVVSVVVVVVVVVVVVVVVVVVVVVVVVVVVVVVVD

Nearest PDB structures (foldseek):
  3rv0-assembly1_B  TM=6.155E-01  e=3.190E+00  Vanderwaltozyma polyspora DSM 70294
  6qvv-assembly1_A  TM=5.626E-01  e=9.504E+00  Toscana virus

Solvent-accessible surface area (backbone atoms only — not comparable to full-atom values): 4642 Å² total; per-residue (Å²): 128,89,83,58,72,75,75,76,50,49,78,43,68,45,79,56,97,91,26,9,36,15,31,36,57,90,33,76,93,42,82,54,78,27,73,23,81,39,50,64,53,2,41,53,52,46,52,53,48,47,54,49,54,50,52,52,49,52,53,53,49,51,53,51,52,52,51,50,50,54,51,50,52,52,51,52,54,52,65,73,77,107

Secondary structure (DSSP, 8-state):
----GGGT--EEEEEETTEEEEEETTSSSS--EEEESSHHHHHHHHHHHHHHHHHHHHHHHHHHHHHHHHHHHHHHHHHH--

pLDDT: mean 88.88, std 7.67, range [56.81, 97.06]